Protein AF-A0A662BUH1-F1 (afdb_monomer)

Sequence (120 aa):
MLKRLSGLFAILFFAILVHADPVSELIRSSGDAADYPGAGKLIIFDSTFSDVQETGLTFVYTHRLYKVLNAKGALDLSTITYGYDPLSAYVEIRKVIIHKQSGETSELDINMVMDYPAPA

Solvent-accessible surface area (backbone atoms only — not comparable to full-atom values): 8010 Å² total; per-residue (Å²): 113,70,75,61,54,54,52,53,50,53,52,55,58,53,62,70,71,67,73,81,58,68,65,62,50,51,63,66,72,68,63,53,47,85,80,39,71,92,49,31,52,46,76,78,44,81,45,76,48,76,50,74,44,96,87,71,53,68,52,76,47,78,52,74,43,73,44,70,52,40,73,65,22,46,59,70,59,72,63,86,86,82,89,76,55,79,92,82,50,85,87,79,80,89,80,51,73,48,76,44,95,88,71,52,73,49,72,58,71,60,88,73,64,81,89,74,85,75,87,129

Radius of gyration: 21.08 Å; Cα contacts (8 Å, |Δi|>4): 99; chains: 1; bounding box: 36×76×44 Å

Structure (mmCIF, N/CA/C/O backbone):
data_AF-A0A662BUH1-F1
#
_entry.id   AF-A0A662BUH1-F1
#
loop_
_atom_site.group_PDB
_atom_site.id
_atom_site.type_symbol
_atom_site.label_atom_id
_atom_site.label_alt_id
_atom_site.label_comp_id
_atom_site.label_asym_id
_atom_site.label_entity_id
_atom_site.label_seq_id
_atom_site.pdbx_PDB_ins_code
_atom_site.Cartn_x
_atom_site.Cartn_y
_atom_site.Cartn_z
_atom_site.occupancy
_atom_site.B_iso_or_equiv
_atom_site.auth_seq_id
_atom_site.auth_comp_id
_atom_site.auth_asym_id
_atom_site.auth_atom_id
_atom_site.pdbx_PDB_model_num
ATOM 1 N N . MET A 1 1 ? 4.181 53.428 -0.034 1.00 57.41 1 MET A N 1
ATOM 2 C CA . MET A 1 1 ? 4.785 52.220 0.581 1.00 57.41 1 MET A CA 1
ATOM 3 C C . MET A 1 1 ? 3.760 51.346 1.307 1.00 57.41 1 MET A C 1
ATOM 5 O O . MET A 1 1 ? 3.811 50.139 1.127 1.00 57.41 1 MET A O 1
ATOM 9 N N . LEU A 1 2 ? 2.775 51.916 2.014 1.00 57.56 2 LEU A N 1
ATOM 10 C CA . LEU A 1 2 ? 1.769 51.157 2.779 1.00 57.56 2 LEU A CA 1
ATOM 11 C C . LEU A 1 2 ? 0.897 50.188 1.942 1.00 57.56 2 LEU A C 1
ATOM 13 O O . LEU A 1 2 ? 0.690 49.055 2.353 1.00 57.56 2 LEU A O 1
ATOM 17 N N . LYS A 1 3 ? 0.482 50.577 0.722 1.00 53.88 3 LYS A N 1
ATOM 18 C CA . LYS A 1 3 ? -0.312 49.721 -0.193 1.00 53.88 3 LYS A CA 1
ATOM 19 C C . LYS A 1 3 ? 0.443 48.495 -0.738 1.00 53.88 3 LYS A C 1
ATOM 21 O O . LYS A 1 3 ? -0.177 47.516 -1.133 1.00 53.88 3 LYS A O 1
ATOM 26 N N . ARG A 1 4 ? 1.781 48.558 -0.792 1.00 55.62 4 ARG A N 1
ATOM 27 C CA . ARG A 1 4 ? 2.629 47.429 -1.220 1.00 55.62 4 ARG A CA 1
ATOM 28 C C . ARG A 1 4 ? 2.830 46.426 -0.082 1.00 55.62 4 ARG A C 1
ATOM 30 O O . ARG A 1 4 ? 2.897 45.232 -0.336 1.00 55.62 4 ARG A O 1
ATOM 37 N N . LEU A 1 5 ? 2.864 46.914 1.160 1.00 59.50 5 LEU A N 1
ATOM 38 C CA . LEU A 1 5 ? 2.988 46.086 2.357 1.00 59.50 5 LEU A CA 1
ATOM 39 C C . LEU A 1 5 ? 1.689 45.320 2.659 1.00 59.50 5 LEU A C 1
ATOM 41 O O . LEU A 1 5 ? 1.742 44.150 3.019 1.00 59.50 5 LEU A O 1
ATOM 45 N N . SER A 1 6 ? 0.524 45.940 2.431 1.00 62.38 6 SER A N 1
ATOM 46 C CA . SER A 1 6 ? -0.780 45.280 2.589 1.00 62.38 6 SER A CA 1
ATOM 47 C C . SER A 1 6 ? -1.044 44.194 1.536 1.00 62.38 6 SER A C 1
ATOM 49 O O . SER A 1 6 ? -1.619 43.162 1.868 1.00 62.38 6 SER A O 1
ATOM 51 N N . GLY A 1 7 ? -0.574 44.372 0.295 1.00 66.56 7 GLY A N 1
ATOM 52 C CA . GLY A 1 7 ? -0.627 43.320 -0.730 1.00 66.56 7 GLY A CA 1
ATOM 53 C C . GLY A 1 7 ? 0.246 42.107 -0.388 1.00 66.56 7 GLY A C 1
ATOM 54 O O . GLY A 1 7 ? -0.180 40.972 -0.574 1.00 66.56 7 GLY A O 1
ATOM 55 N N . LEU A 1 8 ? 1.433 42.337 0.185 1.00 65.56 8 LEU A N 1
ATOM 56 C CA . LEU A 1 8 ? 2.326 41.263 0.631 1.00 65.56 8 LEU A CA 1
ATOM 57 C C . LEU A 1 8 ? 1.727 40.472 1.808 1.00 65.56 8 LEU A C 1
ATOM 59 O O . LEU A 1 8 ? 1.819 39.248 1.838 1.00 65.56 8 LEU A O 1
ATOM 63 N N . PHE A 1 9 ? 1.059 41.163 2.740 1.00 70.19 9 PHE A N 1
ATOM 64 C CA . PHE A 1 9 ? 0.364 40.531 3.866 1.00 70.19 9 PHE A CA 1
ATOM 65 C C . PHE A 1 9 ? -0.826 39.676 3.409 1.00 70.19 9 PHE A C 1
ATOM 67 O O . PHE A 1 9 ? -1.018 38.582 3.927 1.00 70.19 9 PHE A O 1
ATOM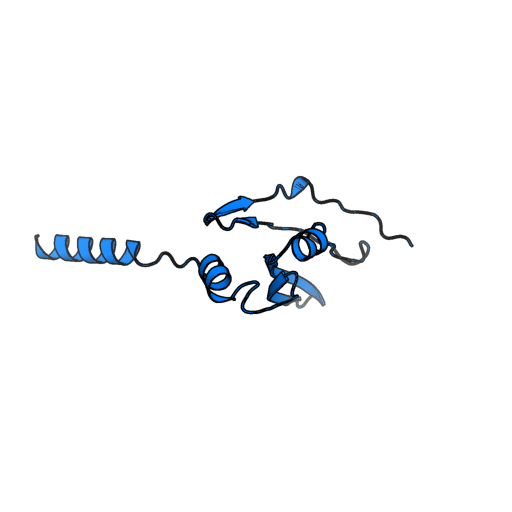 74 N N . ALA A 1 10 ? -1.587 40.131 2.407 1.00 72.25 10 ALA A N 1
ATOM 75 C CA . ALA A 1 10 ? -2.687 39.357 1.830 1.00 72.25 10 ALA A CA 1
ATOM 76 C C . ALA A 1 10 ? -2.198 38.082 1.117 1.00 72.25 10 ALA A C 1
ATOM 78 O O . ALA A 1 10 ? -2.818 37.031 1.255 1.00 72.25 10 ALA A O 1
ATOM 79 N N . ILE A 1 11 ? -1.062 38.148 0.412 1.00 72.25 11 ILE A N 1
ATOM 80 C CA . ILE A 1 11 ? -0.443 36.982 -0.241 1.00 72.25 11 ILE A CA 1
ATOM 81 C C . ILE A 1 11 ? 0.064 35.974 0.800 1.00 72.25 11 ILE A C 1
ATOM 83 O O . ILE A 1 11 ? -0.154 34.774 0.647 1.00 72.25 11 ILE A O 1
ATOM 87 N N . LEU A 1 12 ? 0.687 36.449 1.884 1.00 69.06 12 LEU A N 1
ATOM 88 C CA . LEU A 1 12 ? 1.166 35.584 2.964 1.00 69.06 12 LEU A CA 1
ATOM 89 C C . LEU A 1 12 ? 0.005 34.902 3.707 1.00 69.06 12 LEU A C 1
ATOM 91 O O . LEU A 1 12 ? 0.092 33.723 4.030 1.00 69.06 12 LEU A O 1
ATOM 95 N N . PHE A 1 13 ? -1.108 35.613 3.917 1.00 67.19 13 PHE A N 1
ATOM 96 C CA . PHE A 1 13 ? -2.316 35.051 4.529 1.00 67.19 13 PHE A CA 1
ATOM 97 C C . PHE A 1 13 ? -2.985 33.997 3.633 1.00 67.19 13 PHE A C 1
ATOM 99 O O . PHE A 1 13 ? -3.475 32.984 4.126 1.00 67.19 13 PHE A O 1
ATOM 106 N N . PHE A 1 14 ? -2.962 34.198 2.312 1.00 63.19 14 PHE A N 1
ATOM 107 C CA . PHE A 1 14 ? -3.496 33.231 1.351 1.00 63.19 14 PHE A CA 1
ATOM 108 C C . PHE A 1 14 ? -2.623 31.971 1.244 1.00 63.19 14 PHE A C 1
ATOM 110 O O . PHE A 1 14 ? -3.152 30.872 1.120 1.00 63.19 14 PHE A O 1
ATOM 117 N N . ALA A 1 15 ? -1.298 32.104 1.362 1.00 63.34 15 ALA A N 1
ATOM 118 C CA . ALA A 1 15 ? -0.373 30.969 1.345 1.00 63.34 15 ALA A CA 1
ATOM 119 C C . ALA A 1 15 ? -0.560 30.014 2.541 1.00 63.34 15 ALA A C 1
ATOM 121 O O . ALA A 1 15 ? -0.338 28.815 2.402 1.00 63.34 15 ALA A O 1
ATOM 122 N N . ILE A 1 16 ? -1.014 30.521 3.694 1.00 60.19 16 ILE A N 1
ATOM 123 C CA . ILE A 1 16 ? -1.268 29.715 4.903 1.00 60.19 16 ILE A CA 1
ATOM 124 C C . ILE A 1 16 ? -2.593 28.931 4.797 1.00 60.19 16 ILE A C 1
ATOM 126 O O . ILE A 1 16 ? -2.764 27.909 5.456 1.00 60.19 16 ILE A O 1
ATOM 130 N N . LEU A 1 17 ? -3.524 29.363 3.939 1.00 58.72 17 LEU A N 1
ATOM 131 C CA . LEU A 1 17 ? -4.829 28.713 3.757 1.00 58.72 17 LEU A CA 1
ATOM 132 C C . LEU A 1 17 ? -4.788 27.492 2.823 1.00 58.72 17 LEU A C 1
ATOM 134 O O . LEU A 1 17 ? -5.759 26.742 2.772 1.00 58.72 17 LEU A O 1
ATOM 138 N N . VAL A 1 18 ? -3.685 27.259 2.101 1.00 58.59 18 VAL A N 1
ATOM 139 C CA . VAL A 1 18 ? -3.568 26.173 1.109 1.00 58.59 18 VAL A CA 1
ATOM 140 C C . VAL A 1 18 ? -2.687 25.035 1.636 1.00 58.59 18 VAL A C 1
ATOM 142 O O . VAL A 1 18 ? -1.696 24.639 1.026 1.00 58.59 18 VAL A O 1
ATOM 145 N N . HIS A 1 19 ? -3.055 24.471 2.785 1.00 60.69 19 HIS A N 1
ATOM 146 C CA . HIS A 1 19 ? -2.606 23.131 3.166 1.00 60.69 19 HIS A CA 1
ATOM 147 C C . HIS A 1 19 ? -3.760 22.151 2.983 1.00 60.69 19 HIS A C 1
ATOM 149 O O . HIS A 1 19 ? -4.522 21.867 3.901 1.00 60.69 19 HIS A O 1
ATOM 155 N N . ALA A 1 20 ? -3.906 21.664 1.751 1.00 64.00 20 ALA A N 1
ATOM 156 C CA . ALA A 1 20 ? -4.758 20.523 1.467 1.00 64.00 20 ALA A CA 1
ATOM 157 C C . ALA A 1 20 ? -4.005 19.247 1.868 1.00 64.00 20 ALA A C 1
ATOM 159 O O . ALA A 1 20 ? -2.999 18.909 1.246 1.00 64.00 20 ALA A O 1
ATOM 160 N N . ASP A 1 21 ? -4.495 18.545 2.889 1.00 79.38 21 ASP A N 1
ATOM 161 C CA . ASP A 1 21 ? -4.147 17.145 3.145 1.00 79.38 21 ASP A CA 1
ATOM 162 C C . ASP A 1 21 ? -5.297 16.263 2.632 1.00 79.38 21 ASP A C 1
ATOM 164 O O . ASP A 1 21 ? -6.238 15.957 3.375 1.00 79.38 21 ASP A O 1
ATOM 168 N N . PRO A 1 22 ? -5.281 15.893 1.338 1.00 85.56 22 PRO A N 1
ATOM 169 C CA . PRO A 1 22 ? -6.378 15.145 0.739 1.00 85.56 22 PRO A CA 1
ATOM 170 C C . PRO A 1 22 ? -6.541 13.753 1.363 1.00 85.56 22 PRO A C 1
ATOM 172 O O . PRO A 1 22 ? -7.651 13.233 1.388 1.00 85.56 22 PRO A O 1
ATOM 175 N N . VAL A 1 23 ? -5.474 13.145 1.895 1.00 91.38 23 VAL A N 1
ATOM 176 C CA . VAL A 1 23 ? -5.541 11.804 2.494 1.00 91.38 23 VAL A CA 1
ATOM 177 C C . VAL A 1 23 ? -6.258 11.855 3.837 1.00 91.38 23 VAL A C 1
ATOM 179 O O . VAL A 1 23 ? -7.174 11.065 4.068 1.00 91.38 23 VAL A O 1
ATOM 182 N N . SER A 1 24 ? -5.896 12.803 4.704 1.00 90.19 24 SER A N 1
ATOM 183 C CA . SER A 1 24 ? -6.561 12.976 6.000 1.00 90.19 24 SER A CA 1
ATOM 184 C C . SER A 1 24 ? -8.054 13.284 5.840 1.00 90.19 24 SER A C 1
ATOM 186 O O . SER A 1 24 ? -8.888 12.695 6.533 1.00 90.19 24 SER A O 1
ATOM 188 N N . GLU A 1 25 ? -8.417 14.117 4.858 1.00 91.62 25 GLU A N 1
ATOM 189 C CA . GLU A 1 25 ? -9.821 14.405 4.553 1.00 91.62 25 GLU A CA 1
ATOM 190 C C . GLU A 1 25 ? -10.590 13.150 4.121 1.00 91.62 25 GLU A C 1
ATOM 192 O O . GLU A 1 25 ? -11.692 12.898 4.612 1.00 91.62 25 GLU A O 1
ATOM 197 N N . LEU A 1 26 ? -10.007 12.326 3.245 1.00 94.31 26 LEU A N 1
ATOM 198 C CA . LEU A 1 26 ? -10.612 11.064 2.811 1.00 94.31 26 LEU A CA 1
ATOM 199 C C . LEU A 1 26 ? -10.775 10.077 3.981 1.00 94.31 26 LEU A C 1
ATOM 201 O O . LEU A 1 26 ? -11.812 9.425 4.117 1.00 94.31 26 LEU A O 1
ATOM 205 N N . ILE A 1 27 ? -9.791 9.988 4.880 1.00 95.38 27 ILE A N 1
ATOM 206 C CA . ILE A 1 27 ? -9.893 9.160 6.094 1.00 95.38 27 ILE A CA 1
ATOM 207 C C . ILE A 1 27 ? -11.019 9.663 7.002 1.00 95.38 27 ILE A C 1
ATOM 209 O O . ILE A 1 27 ? -11.770 8.855 7.555 1.00 95.38 27 ILE A O 1
ATOM 213 N N . ARG A 1 28 ? -11.161 10.982 7.156 1.00 92.94 28 ARG A N 1
ATOM 214 C CA . ARG A 1 28 ? -12.188 11.589 8.008 1.00 92.94 28 ARG A CA 1
ATOM 215 C C . ARG A 1 28 ? -13.595 11.408 7.439 1.00 92.94 28 ARG A C 1
ATOM 217 O O . ARG A 1 28 ? -14.508 11.084 8.188 1.00 92.94 28 ARG A O 1
ATOM 224 N N . SER A 1 29 ? -13.758 11.599 6.134 1.00 94.81 29 SER A N 1
ATOM 225 C CA . SER A 1 29 ? -15.060 11.590 5.452 1.00 94.81 29 SER A CA 1
ATOM 226 C C . SER A 1 29 ? -15.557 10.200 5.037 1.00 94.81 29 SER A C 1
ATOM 228 O O . SER A 1 29 ? -16.719 10.060 4.674 1.00 94.81 29 SER A O 1
ATOM 230 N N . SER A 1 30 ? -14.721 9.160 5.124 1.00 96.19 30 SER A N 1
ATOM 231 C CA . SER A 1 30 ? -15.067 7.790 4.701 1.00 96.19 30 SER A CA 1
ATOM 232 C C . SER A 1 30 ? -16.000 7.016 5.646 1.00 96.19 30 SER A C 1
ATOM 234 O O . SER A 1 30 ? -16.357 5.887 5.323 1.00 96.19 30 SER A O 1
ATOM 236 N N . GLY A 1 31 ? -16.413 7.598 6.778 1.00 95.69 31 GLY A N 1
ATOM 237 C CA . GLY A 1 31 ? -17.259 6.946 7.791 1.00 95.69 31 GLY A CA 1
ATOM 238 C C . GLY A 1 31 ? -16.500 5.970 8.698 1.00 95.69 31 GLY A C 1
ATOM 239 O O . GLY A 1 31 ? -15.274 5.848 8.610 1.00 95.69 31 GLY A O 1
ATOM 240 N N . ASP A 1 32 ? -17.193 5.302 9.615 1.00 96.50 32 ASP A N 1
ATOM 241 C CA . ASP A 1 32 ? -16.596 4.413 10.618 1.00 96.50 32 ASP A CA 1
ATOM 242 C C . ASP A 1 32 ? -17.386 3.108 10.861 1.00 96.50 32 ASP A C 1
ATOM 244 O O . ASP A 1 32 ? -18.205 2.681 10.050 1.00 96.50 32 ASP A O 1
ATOM 248 N N . ALA A 1 33 ? -17.083 2.400 11.952 1.00 96.44 33 ALA A N 1
ATOM 249 C CA . ALA A 1 33 ? -17.716 1.121 12.269 1.00 96.44 33 ALA A CA 1
ATOM 250 C C . ALA A 1 33 ? -19.230 1.226 12.542 1.00 96.44 33 ALA A C 1
ATOM 252 O O . ALA A 1 33 ? -19.930 0.224 12.399 1.00 96.44 33 ALA A O 1
ATOM 253 N N . ALA A 1 34 ? -19.732 2.400 12.942 1.00 97.25 34 ALA A N 1
ATOM 254 C CA . ALA A 1 34 ? -21.160 2.648 13.112 1.00 97.25 34 ALA A CA 1
ATOM 255 C C . ALA A 1 34 ? -21.870 2.765 11.757 1.00 97.25 34 ALA A C 1
ATOM 257 O O . ALA A 1 34 ? -22.974 2.243 11.606 1.00 97.25 34 ALA A O 1
ATOM 258 N N . ASP A 1 35 ? -21.215 3.384 10.770 1.00 97.88 35 ASP A N 1
ATOM 259 C CA . ASP A 1 35 ? -21.731 3.498 9.401 1.00 97.88 35 ASP A CA 1
ATOM 260 C C . ASP A 1 35 ? -21.699 2.148 8.662 1.00 97.88 35 ASP A C 1
ATOM 262 O O . ASP A 1 35 ? -22.571 1.857 7.841 1.00 97.88 35 ASP A O 1
ATOM 266 N N . TYR A 1 36 ? -20.713 1.297 8.978 1.00 97.38 36 TYR A N 1
ATOM 267 C CA . TYR A 1 36 ? -20.492 -0.002 8.332 1.00 97.38 36 TYR A CA 1
ATOM 268 C C . TYR A 1 36 ? -20.442 -1.155 9.352 1.00 97.38 36 TYR A C 1
ATOM 270 O O . TYR A 1 36 ? -19.379 -1.752 9.580 1.00 97.38 36 TYR A O 1
ATOM 278 N N . PRO A 1 37 ? -21.580 -1.515 9.974 1.00 96.56 37 PRO A N 1
ATOM 279 C CA . PRO A 1 37 ? -21.614 -2.545 11.005 1.00 96.56 37 PRO A CA 1
ATOM 280 C C . PRO A 1 37 ? -21.153 -3.903 10.458 1.00 96.56 37 PRO A C 1
ATOM 282 O O . PRO A 1 37 ? -21.612 -4.378 9.422 1.00 96.56 37 PRO A O 1
ATOM 285 N N . GLY A 1 38 ? -20.227 -4.543 11.176 1.00 95.62 38 GLY A N 1
ATOM 286 C CA . GLY A 1 38 ? -19.648 -5.840 10.805 1.00 95.62 38 GLY A CA 1
ATOM 287 C C . GLY A 1 38 ? -18.471 -5.770 9.824 1.00 95.62 38 GLY A C 1
ATOM 288 O O . GLY A 1 38 ? -17.762 -6.766 9.666 1.00 95.62 38 GLY A O 1
ATOM 289 N N . ALA A 1 39 ? -18.194 -4.615 9.213 1.00 97.81 39 ALA A N 1
ATOM 290 C CA . ALA A 1 39 ? -17.020 -4.446 8.364 1.00 97.81 39 ALA A CA 1
ATOM 291 C C . ALA A 1 39 ? -15.731 -4.398 9.206 1.00 97.81 39 ALA A C 1
ATOM 293 O O . ALA A 1 39 ? -15.649 -3.717 10.227 1.00 97.81 39 ALA A O 1
ATOM 294 N N . GLY A 1 40 ? -14.697 -5.130 8.780 1.00 97.88 40 GLY A N 1
ATOM 295 C CA . GLY A 1 40 ? -13.380 -5.103 9.430 1.00 97.88 40 GLY A CA 1
ATOM 296 C C . GLY A 1 40 ? -12.550 -3.875 9.061 1.00 97.88 40 GLY A C 1
ATOM 297 O O . GLY A 1 40 ? -11.828 -3.314 9.887 1.00 97.88 40 GLY A O 1
ATOM 298 N N . LYS A 1 41 ? -12.658 -3.465 7.799 1.00 97.81 41 LYS A N 1
ATOM 299 C CA . LYS A 1 41 ? -11.887 -2.396 7.172 1.00 97.81 41 LYS A CA 1
ATOM 300 C C . LYS A 1 41 ? -12.684 -1.782 6.025 1.00 97.81 41 LYS A C 1
ATOM 302 O O . LYS A 1 41 ? -13.547 -2.452 5.459 1.00 97.81 41 LYS A O 1
ATOM 307 N N . LEU A 1 42 ? -12.333 -0.560 5.651 1.00 98.25 42 LEU A N 1
ATOM 308 C CA . LEU A 1 42 ? -12.784 0.099 4.430 1.00 98.25 42 LEU A CA 1
ATOM 309 C C . LEU A 1 42 ? -11.630 0.192 3.439 1.00 98.25 42 LEU A C 1
ATOM 311 O O . LEU A 1 42 ? -10.478 0.383 3.832 1.00 98.25 42 LEU A O 1
ATOM 315 N N . ILE A 1 43 ? -11.961 0.091 2.158 1.00 97.75 43 ILE A N 1
ATOM 316 C CA . ILE A 1 43 ? -11.071 0.444 1.054 1.00 97.75 43 ILE A CA 1
ATOM 317 C C . ILE A 1 43 ? -11.489 1.851 0.633 1.00 97.75 43 ILE A C 1
ATOM 319 O O . ILE A 1 43 ? -12.557 2.017 0.054 1.00 97.75 43 ILE A O 1
ATOM 323 N N . ILE A 1 44 ? -10.693 2.861 0.985 1.00 97.56 44 ILE A N 1
ATOM 324 C CA . ILE A 1 44 ? -10.995 4.258 0.640 1.00 97.56 44 ILE A CA 1
ATOM 325 C C . ILE A 1 44 ? -10.705 4.489 -0.844 1.00 97.56 44 ILE A C 1
ATOM 327 O O . ILE A 1 44 ? -11.516 5.074 -1.555 1.00 97.56 44 ILE A O 1
ATOM 331 N N . PHE A 1 45 ? -9.563 3.990 -1.317 1.00 96.69 45 PHE A N 1
ATOM 332 C CA . PHE A 1 45 ? -9.277 3.861 -2.740 1.00 96.69 45 PHE A CA 1
ATOM 333 C C . PHE A 1 45 ? -8.341 2.680 -3.002 1.00 96.69 45 PHE A C 1
ATOM 335 O O . PHE A 1 45 ? -7.517 2.315 -2.159 1.00 96.69 45 PHE A O 1
ATOM 342 N N . ASP A 1 46 ? -8.462 2.121 -4.201 1.00 96.81 46 ASP A N 1
ATOM 343 C CA . ASP A 1 46 ? -7.563 1.122 -4.775 1.00 96.81 46 ASP A CA 1
ATOM 344 C C . ASP A 1 46 ? -7.308 1.532 -6.229 1.00 96.81 46 ASP A C 1
ATOM 346 O O . ASP A 1 46 ? -8.122 1.284 -7.117 1.00 96.81 46 ASP A O 1
ATOM 350 N N . SER A 1 47 ? -6.248 2.311 -6.437 1.00 96.50 47 SER A N 1
ATOM 351 C CA . SER A 1 47 ? -5.921 2.909 -7.728 1.00 96.50 47 SER A CA 1
ATOM 352 C C . SER A 1 47 ? -4.785 2.141 -8.383 1.00 96.50 47 SER A C 1
ATOM 354 O O . SER A 1 47 ? -3.759 1.888 -7.752 1.00 96.50 47 SER A O 1
ATOM 356 N N . THR A 1 48 ? -4.962 1.802 -9.658 1.00 97.19 48 THR A N 1
ATOM 357 C CA . THR A 1 48 ? -3.921 1.220 -10.507 1.00 97.19 48 THR A CA 1
ATOM 358 C C . THR A 1 48 ? -3.791 2.057 -11.773 1.00 97.19 48 THR A C 1
ATOM 360 O O . THR A 1 48 ? -4.788 2.347 -12.432 1.00 97.19 48 THR A O 1
ATOM 363 N N . PHE A 1 49 ? -2.566 2.439 -12.116 1.00 97.81 49 PHE A N 1
ATOM 364 C CA . PHE A 1 49 ? -2.231 3.148 -13.345 1.00 97.81 49 PHE A CA 1
ATOM 365 C C . PHE A 1 49 ? -1.199 2.337 -14.129 1.00 97.81 49 PHE A C 1
ATOM 367 O O . PHE A 1 49 ? -0.196 1.908 -13.563 1.00 97.81 49 PHE A O 1
ATOM 374 N N . SER A 1 50 ? -1.450 2.123 -15.418 1.00 97.69 50 SER A N 1
ATOM 375 C CA . SER A 1 50 ? -0.561 1.373 -16.306 1.00 97.69 50 SER A CA 1
ATOM 376 C C . SER A 1 50 ? -0.055 2.285 -17.414 1.00 97.69 50 SER A C 1
ATOM 378 O O . SER A 1 50 ? -0.853 2.823 -18.179 1.00 97.69 50 SER A O 1
ATOM 380 N N . ASP A 1 51 ? 1.262 2.433 -17.489 1.00 97.94 51 ASP A N 1
ATOM 381 C CA . ASP A 1 51 ? 1.966 3.197 -18.513 1.00 97.94 51 ASP A CA 1
ATOM 382 C C . ASP A 1 51 ? 2.646 2.221 -19.475 1.00 97.94 51 ASP A C 1
ATOM 384 O O . ASP A 1 51 ? 3.587 1.515 -19.099 1.00 97.94 51 ASP A O 1
ATOM 388 N N . VAL A 1 52 ? 2.091 2.100 -20.681 1.00 98.00 52 VAL A N 1
ATOM 389 C CA . VAL A 1 52 ? 2.571 1.168 -21.705 1.00 98.00 52 VAL A CA 1
ATOM 390 C C . VAL A 1 52 ? 3.512 1.920 -22.632 1.00 98.00 52 VAL A C 1
ATOM 392 O O . VAL A 1 52 ? 3.093 2.791 -23.394 1.00 98.00 52 VAL A O 1
ATOM 395 N N . GLN A 1 53 ? 4.783 1.541 -22.598 1.00 98.12 53 GLN A N 1
ATOM 396 C CA . GLN A 1 53 ? 5.812 2.147 -23.425 1.00 98.12 53 GLN A CA 1
ATOM 397 C C . GLN A 1 53 ? 5.732 1.626 -24.862 1.00 98.12 53 GLN A C 1
ATOM 399 O O . GLN A 1 53 ? 5.326 0.490 -25.110 1.00 98.12 53 GLN A O 1
ATOM 404 N N . GLU A 1 54 ? 6.241 2.407 -25.817 1.00 97.56 54 GLU A N 1
ATOM 405 C CA . GLU A 1 54 ? 6.360 1.987 -27.225 1.00 97.56 54 GLU A CA 1
ATOM 406 C C . GLU A 1 54 ? 7.177 0.694 -27.402 1.00 97.56 54 GLU A C 1
ATOM 408 O O . GLU A 1 54 ? 6.968 -0.056 -28.352 1.00 97.56 54 GLU A O 1
ATOM 413 N N . THR A 1 55 ? 8.086 0.399 -26.467 1.00 96.88 55 THR A N 1
ATOM 414 C CA . THR A 1 55 ? 8.888 -0.834 -26.445 1.00 96.88 55 THR A CA 1
ATOM 415 C C . THR A 1 55 ? 8.084 -2.087 -26.083 1.00 96.88 55 THR A C 1
ATOM 417 O O . THR A 1 55 ? 8.617 -3.191 -26.168 1.00 96.88 55 THR A O 1
ATOM 420 N N . GLY A 1 56 ? 6.834 -1.933 -25.637 1.00 95.19 56 GLY A N 1
ATOM 421 C CA . GLY A 1 56 ? 6.014 -2.999 -25.062 1.00 95.19 56 GLY A CA 1
ATOM 422 C C . GLY A 1 56 ? 6.259 -3.238 -23.567 1.00 95.19 56 GLY A C 1
ATOM 423 O O . GLY A 1 56 ? 5.532 -4.018 -22.953 1.00 95.19 56 GLY A O 1
ATOM 424 N N . LEU A 1 57 ? 7.239 -2.560 -22.954 1.00 96.00 57 LEU A N 1
ATOM 425 C CA . LEU A 1 57 ? 7.404 -2.558 -21.499 1.00 96.00 57 LEU A CA 1
ATOM 426 C C . LEU A 1 57 ? 6.229 -1.814 -20.853 1.00 96.00 57 LEU A C 1
ATOM 428 O O . LEU A 1 57 ? 5.833 -0.759 -21.335 1.00 96.00 57 LEU A O 1
ATOM 432 N N . THR A 1 58 ? 5.698 -2.332 -19.747 1.00 97.25 58 THR A N 1
ATOM 433 C CA . THR A 1 58 ? 4.625 -1.667 -18.996 1.00 97.25 58 THR A CA 1
ATOM 434 C C . THR A 1 58 ? 5.086 -1.352 -17.580 1.00 97.25 58 THR A C 1
ATOM 436 O O . THR A 1 58 ? 5.537 -2.247 -16.867 1.00 97.25 58 THR A O 1
ATOM 439 N N . PHE A 1 59 ? 4.925 -0.102 -17.152 1.00 97.19 59 PHE A N 1
ATOM 440 C CA . PHE A 1 59 ? 5.043 0.281 -15.748 1.00 97.19 59 PHE A CA 1
ATOM 441 C C . PHE A 1 59 ? 3.661 0.277 -15.101 1.00 97.19 59 PHE A C 1
ATOM 443 O O . PHE A 1 59 ? 2.739 0.931 -15.584 1.00 97.19 59 PHE A O 1
ATOM 450 N N . VAL A 1 60 ? 3.508 -0.458 -14.000 1.00 97.25 60 VAL A N 1
ATOM 451 C CA . VAL A 1 60 ? 2.251 -0.529 -13.247 1.00 97.25 60 VAL A CA 1
ATOM 452 C C . VAL A 1 60 ? 2.449 0.119 -11.884 1.00 97.25 60 VAL A C 1
ATOM 454 O O . VAL A 1 60 ? 3.331 -0.270 -11.121 1.00 97.25 60 VAL A O 1
ATOM 457 N N . TYR A 1 61 ? 1.618 1.110 -11.578 1.00 97.62 61 TYR A N 1
ATOM 458 C CA . TYR A 1 61 ? 1.640 1.855 -10.327 1.00 97.62 61 TYR A CA 1
ATOM 459 C C . TYR A 1 61 ? 0.369 1.576 -9.544 1.00 97.62 61 TYR A C 1
ATOM 461 O O . TYR A 1 61 ? -0.726 1.879 -10.012 1.00 97.62 61 TYR A O 1
ATOM 469 N N . THR A 1 62 ? 0.527 1.060 -8.329 1.00 97.25 62 THR A N 1
ATOM 470 C CA . THR A 1 62 ? -0.588 0.760 -7.430 1.00 97.25 62 THR A CA 1
ATOM 471 C C . THR A 1 62 ? -0.534 1.676 -6.212 1.00 97.25 62 THR A C 1
ATOM 473 O O . THR A 1 62 ? 0.507 1.802 -5.568 1.00 97.25 62 THR A O 1
ATOM 476 N N . HIS A 1 63 ? -1.657 2.309 -5.875 1.00 97.12 63 HIS A N 1
ATOM 477 C CA . HIS A 1 63 ? -1.798 3.174 -4.705 1.00 97.12 63 HIS A CA 1
ATOM 478 C C . HIS A 1 63 ? -3.108 2.853 -3.988 1.00 97.12 63 HIS A C 1
ATOM 480 O O . HIS A 1 63 ? -4.187 2.953 -4.571 1.00 97.12 63 HIS A O 1
ATOM 486 N N . ARG A 1 64 ? -3.013 2.453 -2.717 1.00 97.69 64 ARG A N 1
ATOM 487 C CA . ARG A 1 64 ? -4.140 1.926 -1.937 1.00 97.69 64 ARG A CA 1
ATOM 488 C C . ARG A 1 64 ? -4.200 2.622 -0.590 1.00 97.69 64 ARG A C 1
ATOM 490 O O . ARG A 1 64 ? -3.161 2.838 0.032 1.00 97.69 64 ARG A O 1
ATOM 497 N N . LEU A 1 65 ? -5.409 2.907 -0.123 1.00 97.75 65 LEU A N 1
ATOM 498 C CA . LEU A 1 65 ? -5.653 3.428 1.216 1.00 97.75 65 LEU A CA 1
ATOM 499 C C . LEU A 1 65 ? -6.760 2.624 1.884 1.00 97.75 65 LEU A C 1
ATOM 501 O O . LEU A 1 65 ? -7.888 2.556 1.394 1.00 97.75 65 LEU A O 1
ATOM 505 N N . TYR A 1 66 ? -6.426 2.055 3.036 1.00 98.12 66 TYR A N 1
ATOM 506 C CA . TYR A 1 66 ? -7.359 1.316 3.870 1.00 98.12 66 TYR A CA 1
ATOM 507 C C . TYR A 1 66 ? -7.619 2.052 5.173 1.00 98.12 66 TYR A C 1
ATOM 509 O O . TYR A 1 66 ? -6.708 2.637 5.757 1.00 98.12 66 TYR A O 1
ATOM 517 N N . LYS A 1 67 ? -8.845 1.935 5.679 1.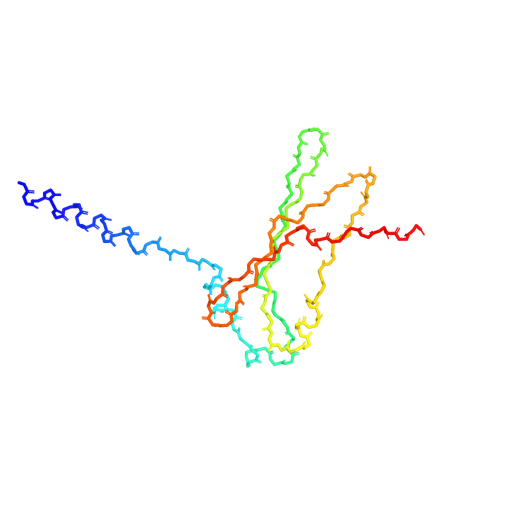00 98.00 67 LYS A N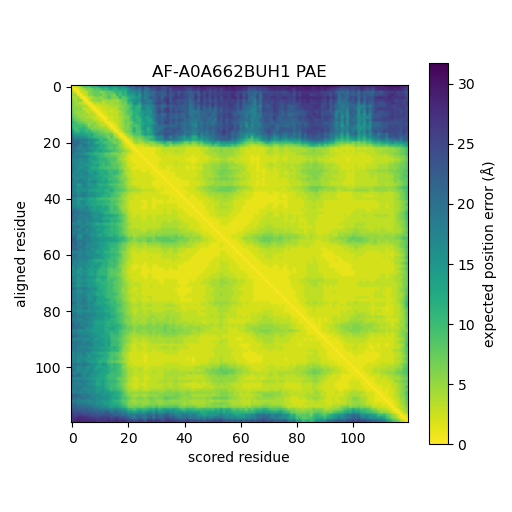 1
ATOM 518 C CA . LYS A 1 67 ? -9.196 2.339 7.040 1.00 98.00 67 LYS A CA 1
ATOM 519 C C . LYS A 1 67 ? -9.544 1.106 7.854 1.00 98.00 67 LYS A C 1
ATOM 521 O O . LYS A 1 67 ? -10.492 0.398 7.531 1.00 98.00 67 LYS A O 1
ATOM 526 N N . VAL A 1 68 ? -8.777 0.839 8.903 1.00 98.12 68 VAL A N 1
ATOM 527 C CA . VAL A 1 68 ? -9.069 -0.244 9.849 1.00 98.12 68 VAL A CA 1
ATOM 528 C C . VAL A 1 68 ? -10.226 0.186 10.749 1.00 98.12 68 VAL A C 1
ATOM 530 O O . VAL A 1 68 ? -10.162 1.256 11.349 1.00 98.12 68 VAL A O 1
ATOM 533 N N . LEU A 1 69 ? -11.267 -0.644 10.854 1.00 97.88 69 LEU A N 1
ATOM 534 C CA . LEU A 1 69 ? -12.429 -0.379 11.712 1.00 97.88 69 LEU A CA 1
ATOM 535 C C . LEU A 1 69 ? -12.412 -1.208 13.001 1.00 97.88 69 LEU A C 1
ATOM 537 O O . LEU A 1 69 ? -12.952 -0.781 14.017 1.00 97.88 69 LEU A O 1
ATOM 541 N N . ASN A 1 70 ? -11.800 -2.396 12.979 1.00 97.06 70 ASN A N 1
ATOM 542 C CA . ASN A 1 70 ? -11.671 -3.261 14.151 1.00 97.06 70 ASN A CA 1
ATOM 543 C C . ASN A 1 70 ? -10.455 -4.201 14.058 1.00 97.06 70 ASN A C 1
ATOM 545 O O . ASN A 1 70 ? -9.742 -4.240 13.053 1.00 97.06 70 ASN A O 1
ATOM 549 N N . ALA A 1 71 ? -10.237 -4.994 15.112 1.00 97.44 71 ALA A N 1
ATOM 550 C CA . ALA A 1 71 ? -9.110 -5.921 15.218 1.00 97.44 71 ALA A CA 1
ATOM 551 C C . ALA A 1 71 ? -9.054 -6.956 14.081 1.00 97.44 71 ALA A C 1
ATOM 553 O O . ALA A 1 71 ? -7.964 -7.316 13.640 1.00 97.44 71 ALA A O 1
ATOM 554 N N . LYS A 1 72 ? -10.207 -7.399 13.560 1.00 97.06 72 LYS A N 1
ATOM 555 C CA . LYS A 1 72 ? -10.232 -8.295 12.401 1.00 97.06 72 LYS A CA 1
ATOM 556 C C . LYS A 1 72 ? -9.666 -7.602 11.160 1.00 97.06 72 LYS A C 1
ATOM 558 O O . LYS A 1 72 ? -8.854 -8.197 10.463 1.00 97.06 72 LYS A O 1
ATOM 563 N N . GLY A 1 73 ? -10.053 -6.355 10.891 1.00 97.69 73 GLY A N 1
ATOM 564 C CA . GLY A 1 73 ? -9.488 -5.603 9.768 1.00 97.69 73 GLY A CA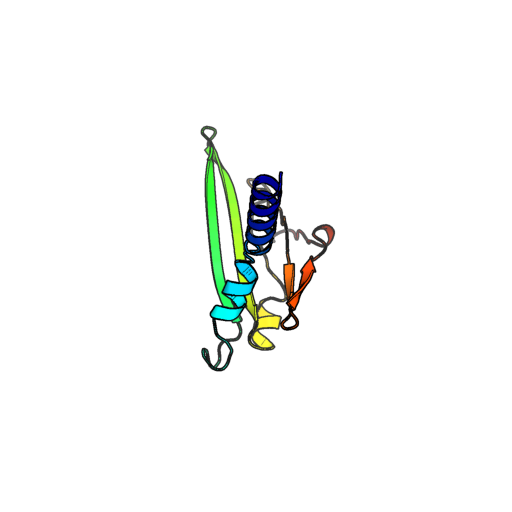 1
ATOM 565 C C . GLY A 1 73 ? -7.995 -5.327 9.913 1.00 97.69 73 GLY A C 1
ATOM 566 O O . GLY A 1 73 ? -7.285 -5.367 8.914 1.00 97.69 73 GLY A O 1
ATOM 567 N N . ALA A 1 74 ? -7.523 -5.094 11.142 1.00 97.19 74 ALA A N 1
ATOM 568 C CA . ALA A 1 74 ? -6.097 -4.955 11.432 1.00 97.19 74 ALA A CA 1
ATOM 569 C C . ALA A 1 74 ? -5.333 -6.246 11.107 1.00 97.19 74 ALA A C 1
ATOM 571 O O . ALA A 1 74 ? -4.302 -6.192 10.445 1.00 97.19 74 ALA A O 1
ATOM 572 N N . LEU A 1 75 ? -5.864 -7.400 11.523 1.00 97.75 75 LEU A N 1
ATOM 573 C CA . LEU A 1 75 ? -5.277 -8.704 11.219 1.00 97.75 75 LEU A CA 1
ATOM 574 C C . LEU A 1 75 ? -5.289 -8.991 9.714 1.00 97.75 75 LEU A C 1
ATOM 576 O O . LEU A 1 75 ? -4.290 -9.436 9.170 1.00 97.75 75 LEU A O 1
ATOM 580 N N . ASP A 1 76 ? -6.384 -8.679 9.019 1.00 97.06 76 ASP A N 1
ATOM 581 C CA . ASP A 1 76 ? -6.452 -8.865 7.568 1.00 97.06 76 ASP A CA 1
ATOM 582 C C . ASP A 1 76 ? -5.437 -7.980 6.803 1.00 9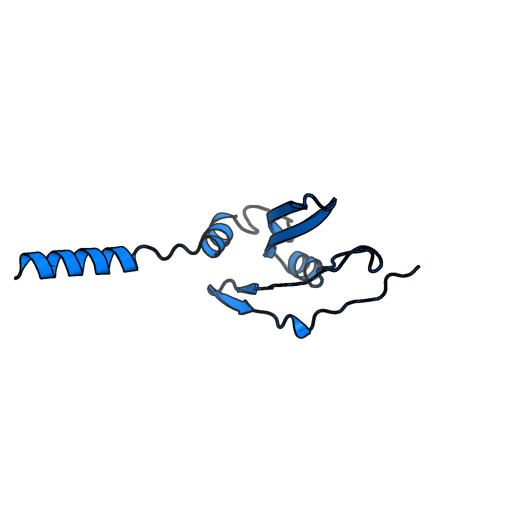7.06 76 ASP A C 1
ATOM 584 O O . ASP A 1 76 ? -5.174 -8.239 5.632 1.00 97.06 76 ASP A O 1
ATOM 588 N N . LEU A 1 77 ? -4.931 -6.905 7.420 1.00 96.88 77 LEU A N 1
ATOM 589 C CA . LEU A 1 77 ? -3.944 -5.979 6.848 1.00 96.88 77 LEU A CA 1
ATOM 590 C C . LEU A 1 77 ? -2.561 -6.107 7.501 1.00 96.88 77 LEU A C 1
ATOM 592 O O . LEU A 1 77 ? -1.685 -5.291 7.223 1.00 96.88 77 LEU A O 1
ATOM 596 N N . SER A 1 78 ? -2.333 -7.124 8.341 1.00 95.00 78 SER A N 1
ATOM 59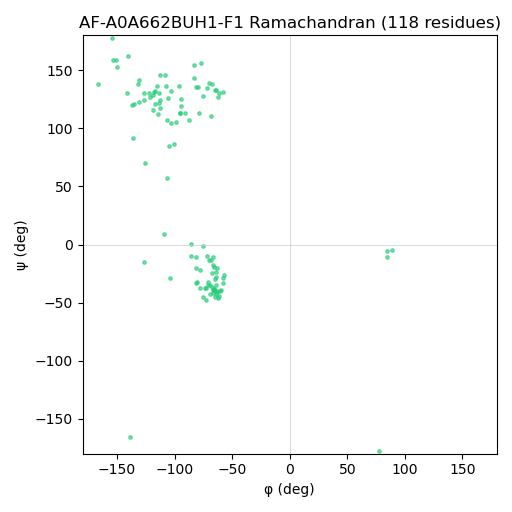7 C CA . SER A 1 78 ? -1.017 -7.355 8.951 1.00 95.00 78 SER A CA 1
ATOM 598 C C . SER A 1 78 ? 0.042 -7.739 7.918 1.00 95.00 78 SER A C 1
ATOM 600 O O . SER A 1 78 ? 1.239 -7.646 8.181 1.00 95.00 78 SER A O 1
ATOM 602 N N . THR A 1 79 ? -0.395 -8.201 6.747 1.00 92.88 79 THR A N 1
ATOM 603 C CA . THR A 1 79 ? 0.459 -8.563 5.623 1.00 92.88 79 THR A CA 1
ATOM 604 C C . THR A 1 79 ? -0.212 -8.117 4.334 1.00 92.88 79 THR A C 1
ATOM 606 O O . THR A 1 79 ? -1.384 -8.405 4.100 1.00 92.88 79 THR A O 1
AT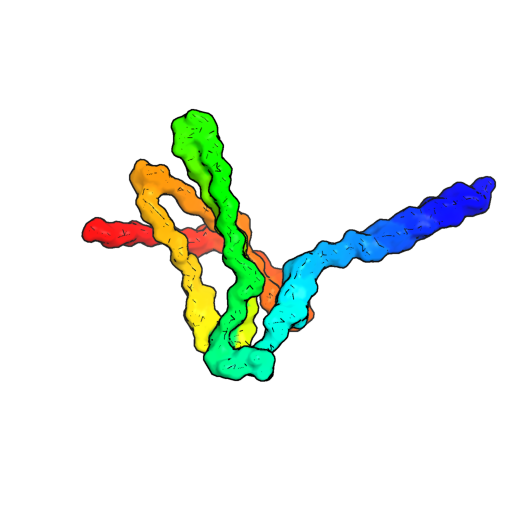OM 609 N N . ILE A 1 80 ? 0.540 -7.416 3.489 1.00 93.00 80 ILE A N 1
ATOM 610 C CA . ILE A 1 80 ? 0.124 -7.060 2.135 1.00 93.00 80 ILE A CA 1
ATOM 611 C C . ILE A 1 80 ? 1.131 -7.703 1.193 1.00 93.00 80 ILE A C 1
ATOM 613 O O . ILE A 1 80 ? 2.310 -7.357 1.214 1.00 93.00 80 ILE A O 1
ATOM 617 N N . THR A 1 81 ? 0.653 -8.633 0.377 1.00 92.00 81 THR A N 1
ATOM 618 C CA . THR A 1 81 ? 1.483 -9.383 -0.565 1.00 92.00 81 THR A CA 1
ATOM 619 C C . THR A 1 81 ? 1.212 -8.907 -1.985 1.00 92.00 81 THR A C 1
ATOM 621 O O . THR A 1 81 ? 0.055 -8.742 -2.377 1.00 92.00 81 THR A O 1
ATOM 624 N N . TYR A 1 82 ? 2.278 -8.728 -2.761 1.00 91.50 82 TYR A N 1
ATOM 625 C CA . TYR A 1 82 ? 2.217 -8.463 -4.194 1.00 91.50 82 TYR A CA 1
ATOM 626 C C . TYR A 1 82 ? 2.833 -9.650 -4.927 1.00 91.50 82 TYR A C 1
ATOM 628 O O . TYR A 1 82 ? 4.023 -9.914 -4.794 1.00 91.50 82 TYR A O 1
ATOM 636 N N . GLY A 1 83 ? 2.001 -10.395 -5.654 1.00 90.06 83 GLY A N 1
ATOM 637 C CA . GLY A 1 83 ? 2.471 -11.487 -6.500 1.00 90.06 83 GLY A CA 1
ATOM 638 C C . GLY A 1 83 ? 3.028 -10.942 -7.809 1.00 90.06 83 GLY A C 1
ATOM 639 O O . GLY A 1 83 ? 2.411 -10.072 -8.425 1.00 90.06 83 GLY A O 1
ATOM 640 N N . TYR A 1 84 ? 4.173 -11.463 -8.231 1.00 91.69 84 TYR A N 1
ATOM 641 C CA . TYR A 1 84 ? 4.780 -11.162 -9.521 1.00 91.69 84 TYR A CA 1
ATOM 642 C C . TYR A 1 84 ? 5.611 -12.358 -9.999 1.00 91.69 84 TYR A C 1
ATOM 644 O O . TYR A 1 84 ? 5.986 -13.212 -9.196 1.00 91.69 84 TYR A O 1
ATOM 652 N N . ASP A 1 85 ? 5.862 -12.437 -11.306 1.00 90.56 85 ASP A N 1
ATOM 653 C CA . ASP A 1 85 ? 6.796 -13.408 -11.881 1.00 90.56 85 ASP A CA 1
ATOM 654 C C . ASP A 1 85 ? 8.195 -12.768 -11.955 1.00 90.56 85 ASP A C 1
ATOM 656 O O . ASP A 1 85 ? 8.381 -11.823 -12.729 1.00 90.56 85 ASP A O 1
ATOM 660 N N . PRO A 1 86 ? 9.184 -13.256 -11.184 1.00 89.50 86 PRO A N 1
ATOM 661 C CA . PRO A 1 86 ? 10.513 -12.653 -11.131 1.00 89.50 86 PRO A CA 1
ATOM 662 C C . PRO A 1 86 ? 11.310 -12.798 -12.437 1.00 89.50 86 PRO A C 1
ATOM 664 O O . PRO A 1 86 ? 12.328 -12.128 -12.598 1.00 89.50 86 PRO A O 1
ATOM 667 N N . LEU A 1 87 ? 10.881 -13.650 -13.379 1.00 90.69 87 LEU A N 1
ATOM 668 C CA . LEU A 1 87 ? 11.527 -13.772 -14.692 1.00 90.69 87 LEU A CA 1
ATOM 669 C C . LEU A 1 87 ? 11.088 -12.688 -15.682 1.00 90.69 87 LEU A C 1
ATOM 671 O O . LEU A 1 87 ? 11.782 -12.454 -16.672 1.00 90.69 87 LEU A O 1
ATOM 675 N N . SER A 1 88 ? 9.945 -12.045 -15.442 1.00 91.62 88 SER A N 1
ATOM 676 C CA . SER A 1 88 ? 9.336 -11.094 -16.377 1.00 91.62 88 SER A CA 1
ATOM 677 C C . SER A 1 88 ? 9.011 -9.733 -15.762 1.00 91.62 88 SER A C 1
ATOM 679 O O . SER A 1 88 ? 8.799 -8.770 -16.502 1.00 91.62 88 SER A O 1
ATOM 681 N N . ALA A 1 89 ? 9.007 -9.618 -14.434 1.00 93.38 89 ALA A N 1
ATOM 682 C CA . ALA A 1 89 ? 8.648 -8.403 -13.722 1.00 93.38 89 ALA A CA 1
ATOM 683 C C . ALA A 1 89 ? 9.535 -8.154 -12.496 1.00 93.38 89 ALA A C 1
ATOM 685 O O . ALA A 1 89 ? 10.182 -9.048 -11.956 1.00 93.38 89 ALA A O 1
ATOM 686 N N . TYR A 1 90 ? 9.509 -6.908 -12.034 1.00 92.81 90 TYR A N 1
ATOM 687 C CA . TYR A 1 90 ? 10.092 -6.471 -10.772 1.00 92.81 90 TYR A CA 1
ATOM 688 C C . TYR A 1 90 ? 9.059 -5.632 -10.022 1.00 92.81 90 TYR A C 1
ATOM 690 O O . TYR A 1 90 ? 8.371 -4.808 -10.631 1.00 92.81 90 TYR A O 1
ATOM 698 N N . VAL A 1 91 ? 8.955 -5.833 -8.709 1.00 93.75 91 VAL A N 1
ATOM 699 C CA . VAL A 1 91 ? 8.050 -5.077 -7.838 1.00 93.75 91 VAL A CA 1
ATOM 700 C C . VAL A 1 91 ? 8.857 -4.298 -6.813 1.00 93.75 91 VAL A C 1
ATOM 702 O O . VAL A 1 91 ? 9.718 -4.838 -6.128 1.00 93.75 91 VAL A O 1
ATOM 705 N N . GLU A 1 92 ? 8.524 -3.019 -6.675 1.00 94.06 92 GLU A N 1
ATOM 706 C CA . GLU A 1 92 ? 9.112 -2.119 -5.692 1.00 94.06 92 GLU A CA 1
ATOM 707 C C . GLU A 1 92 ? 8.015 -1.565 -4.781 1.00 94.06 92 GLU A C 1
ATOM 709 O O . GLU A 1 92 ? 7.045 -0.960 -5.248 1.00 94.06 92 GLU A O 1
ATOM 714 N N . ILE A 1 93 ? 8.192 -1.705 -3.468 1.00 95.94 93 ILE A N 1
ATOM 715 C CA . ILE A 1 93 ? 7.364 -0.995 -2.493 1.00 95.94 93 ILE A CA 1
ATOM 716 C C . ILE A 1 93 ? 7.996 0.369 -2.229 1.00 95.94 93 ILE A C 1
ATOM 718 O O . ILE A 1 93 ? 9.019 0.476 -1.562 1.00 95.94 93 ILE A O 1
ATOM 722 N N . ARG A 1 94 ? 7.368 1.426 -2.746 1.00 95.62 94 ARG A N 1
ATOM 723 C CA . ARG A 1 94 ? 7.923 2.787 -2.674 1.00 95.62 94 ARG A CA 1
ATOM 724 C C . ARG A 1 94 ? 7.688 3.495 -1.348 1.00 95.62 94 ARG A C 1
ATOM 726 O O . ARG A 1 94 ? 8.479 4.352 -0.969 1.00 95.62 94 ARG A O 1
ATOM 733 N N . LYS A 1 95 ? 6.552 3.227 -0.701 1.00 95.81 95 LYS A N 1
ATOM 734 C CA . LYS A 1 95 ? 6.115 3.945 0.500 1.00 95.81 95 LYS A CA 1
ATOM 735 C C . LYS A 1 95 ? 4.975 3.215 1.194 1.00 95.81 95 LYS A C 1
ATOM 737 O O . LYS A 1 95 ? 4.030 2.786 0.535 1.00 95.81 95 LYS A O 1
ATOM 742 N N . VAL A 1 96 ? 5.030 3.152 2.522 1.00 96.56 96 VAL A N 1
ATOM 743 C CA . VAL A 1 96 ? 3.919 2.692 3.362 1.00 96.56 96 VAL A CA 1
ATOM 744 C C . VAL A 1 96 ? 3.803 3.627 4.560 1.00 96.56 96 VAL A C 1
ATOM 746 O O . VAL A 1 96 ? 4.748 3.757 5.332 1.00 96.56 96 VAL A O 1
ATOM 749 N N . ILE A 1 97 ? 2.651 4.280 4.718 1.00 96.94 97 ILE A N 1
ATOM 750 C CA . ILE A 1 97 ? 2.384 5.186 5.840 1.00 96.94 97 ILE A CA 1
ATOM 751 C C . ILE A 1 97 ? 1.219 4.636 6.660 1.00 96.94 97 ILE A C 1
ATOM 753 O O . ILE A 1 97 ? 0.163 4.306 6.121 1.00 96.94 97 ILE A O 1
ATOM 757 N N . ILE A 1 98 ? 1.401 4.581 7.976 1.00 96.75 98 ILE A N 1
ATOM 758 C CA . ILE A 1 98 ? 0.327 4.337 8.936 1.00 96.75 98 ILE A CA 1
ATOM 759 C C . ILE A 1 98 ? -0.193 5.688 9.416 1.00 96.75 98 ILE A C 1
ATOM 761 O O . ILE A 1 98 ? 0.542 6.457 10.033 1.00 96.75 98 ILE A O 1
ATOM 765 N N . HIS A 1 99 ? -1.475 5.946 9.172 1.00 96.31 99 HIS A N 1
ATOM 766 C CA . HIS A 1 99 ? -2.200 7.086 9.725 1.00 96.31 99 HIS A CA 1
ATOM 767 C C . HIS A 1 99 ? -2.930 6.643 10.997 1.00 96.31 99 HIS A C 1
ATOM 769 O O . HIS A 1 99 ? -3.850 5.824 10.936 1.00 96.31 99 HIS A O 1
ATOM 775 N N . LYS A 1 100 ? -2.522 7.155 12.162 1.00 94.69 100 LYS A N 1
ATOM 776 C CA . LYS A 1 100 ? -3.187 6.861 13.437 1.00 94.69 100 LYS A CA 1
ATOM 777 C C . LYS A 1 100 ? -4.398 7.768 13.633 1.00 94.69 100 LYS A C 1
ATOM 779 O O . LYS A 1 100 ? -4.433 8.900 13.161 1.00 94.69 100 LYS A O 1
ATOM 784 N N . GLN A 1 101 ? -5.360 7.302 14.428 1.00 91.31 101 GLN A N 1
ATOM 785 C CA . GLN A 1 101 ? -6.541 8.092 14.797 1.00 91.31 101 GLN A CA 1
ATOM 786 C C . GLN A 1 101 ? -6.184 9.416 15.497 1.00 91.31 101 GLN A C 1
ATOM 788 O O . GLN A 1 101 ? -6.917 10.390 15.369 1.00 91.31 101 GLN A O 1
ATOM 793 N N . SER A 1 102 ? -5.049 9.471 16.203 1.00 91.44 102 SER A N 1
ATOM 794 C CA . SER A 1 102 ? -4.536 10.693 16.838 1.00 91.44 102 SER A CA 1
ATOM 795 C C . SER A 1 102 ? -4.104 11.781 15.845 1.00 91.44 102 SER A C 1
ATOM 797 O O . SER A 1 102 ? -3.827 12.897 16.271 1.00 91.44 102 SER A O 1
ATOM 799 N N . GLY A 1 103 ? -4.009 11.465 14.549 1.00 88.88 103 GLY A N 1
ATOM 800 C CA . GLY A 1 103 ? -3.433 12.334 13.521 1.00 88.88 103 GLY A CA 1
ATOM 801 C C . GLY A 1 103 ? -1.924 12.153 13.337 1.00 88.88 103 GLY A C 1
ATOM 802 O O . GLY A 1 103 ? -1.348 12.734 12.424 1.00 88.88 103 GLY A O 1
ATOM 803 N N . GLU A 1 104 ? -1.275 11.331 14.165 1.00 93.75 104 GLU A N 1
ATOM 804 C CA . GLU A 1 104 ? 0.130 10.963 13.982 1.00 93.75 104 GLU A CA 1
ATOM 805 C C . GLU A 1 104 ? 0.293 10.054 12.755 1.00 93.75 104 GLU A C 1
ATOM 807 O O . GLU A 1 104 ? -0.483 9.116 12.550 1.00 93.75 104 GLU A O 1
ATOM 812 N N . THR A 1 105 ? 1.343 10.292 11.972 1.00 95.50 105 THR A N 1
ATOM 813 C CA . THR A 1 105 ? 1.734 9.436 10.850 1.00 95.50 105 THR A CA 1
ATOM 814 C C . THR A 1 105 ? 3.088 8.796 11.106 1.00 95.50 105 THR A C 1
ATOM 816 O O . THR A 1 105 ? 4.026 9.488 11.500 1.00 95.50 105 THR A O 1
ATOM 819 N N . SER A 1 106 ? 3.218 7.503 10.816 1.00 95.88 106 SER A N 1
ATOM 820 C CA . SER A 1 106 ? 4.504 6.800 10.836 1.00 95.88 106 SER A CA 1
ATOM 821 C C . SER A 1 106 ? 4.744 6.091 9.510 1.00 95.88 106 SER A C 1
ATOM 823 O O . SER A 1 106 ? 3.923 5.277 9.085 1.00 95.88 106 SER A O 1
ATOM 825 N N . GLU A 1 107 ? 5.869 6.388 8.871 1.00 96.81 107 GLU A N 1
ATOM 826 C CA . GLU A 1 107 ? 6.326 5.681 7.675 1.00 96.81 107 GLU A CA 1
ATOM 827 C C . GLU A 1 107 ? 7.028 4.379 8.079 1.00 96.81 107 GLU A C 1
ATOM 829 O O . GLU A 1 107 ? 7.802 4.360 9.039 1.00 96.81 107 GLU A O 1
ATOM 834 N N . LEU A 1 108 ? 6.718 3.281 7.388 1.00 95.81 108 LEU A N 1
ATOM 835 C CA . LEU A 1 108 ? 7.407 2.009 7.593 1.00 95.81 108 LEU A CA 1
ATOM 836 C C . LEU A 1 108 ? 8.710 1.983 6.800 1.00 95.81 108 LEU A C 1
ATOM 838 O O . LEU A 1 108 ? 8.769 2.467 5.670 1.00 95.81 108 LEU A O 1
ATOM 842 N N . ASP A 1 109 ? 9.736 1.366 7.382 1.00 95.44 109 ASP A N 1
ATOM 843 C CA . ASP A 1 109 ? 11.005 1.149 6.698 1.00 95.44 109 ASP A CA 1
ATOM 844 C C . ASP A 1 109 ? 10.829 0.142 5.555 1.00 95.44 109 ASP A C 1
ATOM 846 O O . ASP A 1 109 ? 10.602 -1.050 5.777 1.00 95.44 109 ASP A O 1
ATOM 850 N N . ILE A 1 110 ? 10.942 0.626 4.319 1.00 93.88 110 ILE A N 1
ATOM 851 C CA . ILE A 1 110 ? 10.806 -0.195 3.112 1.00 93.88 110 ILE A CA 1
ATOM 852 C C . ILE A 1 110 ? 11.932 -1.227 2.964 1.00 93.88 110 ILE A C 1
ATOM 854 O O . ILE A 1 110 ? 11.751 -2.214 2.259 1.00 93.88 110 ILE A O 1
ATOM 858 N N . ASN A 1 111 ? 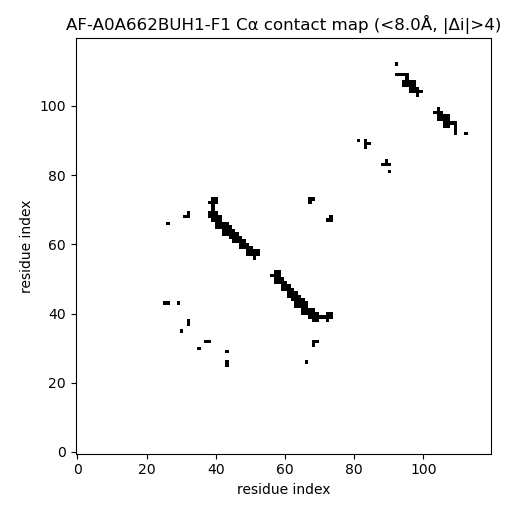13.061 -1.070 3.665 1.00 93.38 111 ASN A N 1
ATOM 859 C CA . ASN A 1 111 ? 14.138 -2.066 3.654 1.00 93.38 111 ASN A CA 1
ATOM 860 C C . ASN A 1 111 ? 13.756 -3.358 4.395 1.00 93.38 111 ASN A C 1
ATOM 862 O O . ASN A 1 111 ? 14.435 -4.371 4.260 1.00 93.38 111 ASN A O 1
ATOM 866 N N . MET A 1 112 ? 12.667 -3.329 5.169 1.00 91.50 112 MET A N 1
ATOM 867 C CA . MET A 1 112 ? 12.107 -4.495 5.856 1.00 91.50 112 MET A CA 1
ATOM 868 C C . MET A 1 112 ? 11.144 -5.304 4.973 1.00 91.50 112 MET A C 1
ATOM 870 O O . MET A 1 112 ? 10.565 -6.285 5.443 1.00 91.50 112 MET A O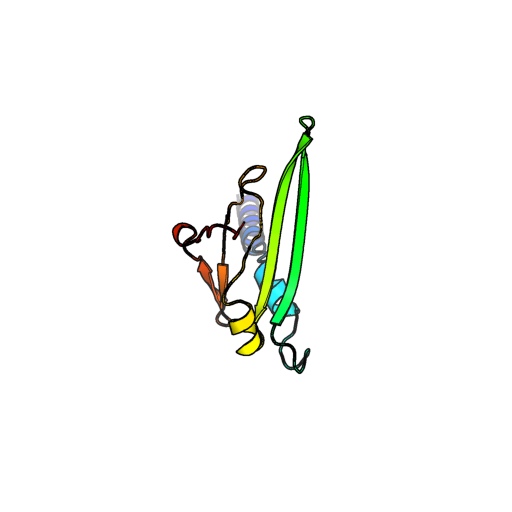 1
ATOM 874 N N . VAL A 1 113 ? 10.925 -4.890 3.719 1.00 92.75 113 VAL A N 1
ATOM 875 C CA . VAL A 1 113 ? 10.113 -5.641 2.756 1.00 92.75 113 VAL A CA 1
ATOM 876 C C . VAL A 1 113 ? 10.787 -6.977 2.467 1.00 92.75 113 VAL A C 1
ATOM 878 O O . VAL A 1 113 ? 11.987 -7.052 2.220 1.00 92.75 113 VAL A O 1
ATOM 881 N N . MET A 1 114 ? 9.989 -8.038 2.506 1.00 91.50 114 MET A N 1
ATOM 882 C CA . MET A 1 114 ? 10.455 -9.402 2.305 1.00 91.50 114 MET A CA 1
ATOM 883 C C . MET A 1 114 ? 10.019 -9.885 0.927 1.00 91.50 114 MET A C 1
ATOM 885 O O . MET A 1 114 ? 8.828 -9.850 0.609 1.00 91.50 114 MET A O 1
ATOM 889 N N . ASP A 1 115 ? 10.980 -10.357 0.139 1.00 89.50 115 ASP A N 1
ATOM 890 C CA . ASP A 1 115 ? 10.732 -11.016 -1.139 1.00 89.50 115 ASP A CA 1
ATOM 891 C C . ASP A 1 115 ? 10.890 -12.526 -0.957 1.00 89.50 115 ASP A C 1
ATOM 893 O O . ASP A 1 115 ? 11.993 -13.043 -0.753 1.00 89.50 115 ASP A O 1
ATOM 897 N N . TYR A 1 116 ? 9.759 -13.228 -0.923 1.00 81.94 116 TYR A N 1
ATOM 898 C CA . TYR A 1 116 ? 9.732 -14.667 -0.698 1.00 81.94 116 TYR A CA 1
ATOM 899 C C . TYR A 1 116 ? 9.662 -15.398 -2.039 1.00 81.94 116 TYR A C 1
ATOM 901 O O . TYR A 1 116 ? 8.844 -15.030 -2.883 1.00 81.94 116 TYR A O 1
ATOM 909 N N . PRO A 1 117 ? 10.439 -16.478 -2.230 1.00 78.50 117 PRO A N 1
ATOM 910 C CA . PRO A 1 117 ? 10.334 -17.278 -3.439 1.00 78.50 117 PRO A CA 1
ATOM 911 C C . PRO A 1 117 ? 8.930 -17.881 -3.538 1.00 78.50 117 PRO A C 1
ATOM 913 O O . PRO A 1 117 ? 8.459 -18.549 -2.612 1.00 78.50 117 PRO A O 1
ATOM 916 N N . ALA A 1 118 ? 8.265 -17.659 -4.671 1.00 68.56 118 ALA A N 1
ATOM 917 C CA . ALA A 1 118 ? 7.033 -18.364 -4.985 1.00 68.56 118 ALA A CA 1
ATOM 918 C C . ALA A 1 118 ? 7.347 -19.867 -5.154 1.00 68.56 118 ALA A C 1
ATOM 920 O O . ALA A 1 118 ? 8.319 -20.203 -5.838 1.00 68.56 118 ALA A O 1
ATOM 921 N N . PRO A 1 119 ? 6.575 -20.785 -4.542 1.00 64.94 119 PRO A N 1
ATOM 922 C CA . PRO A 1 119 ? 6.693 -22.209 -4.839 1.00 64.94 119 PRO A CA 1
ATOM 923 C C . PRO A 1 119 ? 6.446 -22.444 -6.335 1.00 64.94 119 PRO A C 1
ATOM 925 O O . PRO A 1 119 ? 5.472 -21.917 -6.874 1.00 64.94 119 PRO A O 1
ATOM 928 N N . ALA A 1 120 ? 7.339 -23.200 -6.978 1.00 55.72 120 ALA A N 1
ATOM 929 C CA . ALA A 1 120 ? 7.209 -23.614 -8.376 1.00 55.72 120 ALA A CA 1
ATOM 930 C C . ALA A 1 120 ? 6.115 -24.675 -8.568 1.00 55.72 120 ALA A C 1
ATOM 932 O O . ALA A 1 120 ? 5.924 -25.500 -7.642 1.00 55.72 120 ALA A O 1
#

Nearest PDB structures (foldseek):
  8s89-assembly1_A  TM=4.333E-01  e=2.565E+00  synthetic construct
  3gw6-assembly1_A  TM=4.425E-01  e=3.982E+00  Escherichia phage K1F
  8pid-assembly1_J  TM=2.385E-01  e=9.013E+00  Escherichia coli
  6wmt-assembly1_D  TM=2.217E-01  e=5.120E+00  Francisella tularensis subsp. holarctica LVS

Secondary structure (DSSP, 8-state):
-HHHHHHHHHHHHHHHT----HHHHHHHHT--TTTSTT-SEEEEEEEEEEEE-TTS-EEEEEEEEEEE-SHHHHHHTS-------TTT--------EEE-TTS-EEE--GGG---PPPP-

Foldseek 3Di:
DVVVVVVVVVVVVVVVVPPDPVLVVLLVPVDACVVPPPDQKDWSDWDWDWDQDPVRDIDIDTDTDMGGRDPVNVVVVVDDDDDDDPVRDDDADDWDWDQDPVRDIDTDDSVPDDDDDDDD

Mean predicted aligned error: 7.66 Å

pLDDT: mean 88.67, std 13.19, range [53.88, 98.25]